Protein AF-A0AAX3HZW1-F1 (afdb_monomer_lite)

Foldseek 3Di:
DDDDDDDDDDDDPDDCPDVVVVVVVVVVVVVPDDDDDPDDPVVVVVVVLVVQLVVLVVVLVVVPQPDDPVNCVVCVVVVNQCVDPSSVSSVVSSVVVVVVVVVVVVVD

Secondary structure (DSSP, 8-state):
---------------TTSHHHHHHHHHHHHHT-----SS-HHHHHHHHHHHHHHHHHHHHHHTT----HHHHHHHHHTT-TTSSHHHHHHHHHHHHHHHHHHHHHTT-

Structure (mmCIF, N/CA/C/O backbone):
data_AF-A0AAX3HZW1-F1
#
_entry.id   AF-A0AAX3HZW1-F1
#
loop_
_atom_site.group_PDB
_atom_site.id
_atom_site.type_symbol
_atom_site.label_atom_id
_atom_site.label_alt_id
_atom_site.label_comp_id
_atom_site.label_asym_id
_atom_site.label_entity_id
_atom_site.label_seq_id
_atom_site.pdbx_PDB_ins_code
_atom_site.Cartn_x
_atom_site.Cartn_y
_atom_site.Cartn_z
_atom_site.occupancy
_atom_site.B_iso_or_equiv
_atom_site.auth_seq_id
_atom_site.auth_comp_id
_atom_site.auth_asym_id
_atom_site.auth_atom_id
_atom_site.pdbx_PDB_model_num
ATOM 1 N N . MET A 1 1 ? -5.134 34.667 -10.730 1.00 58.69 1 MET A N 1
ATOM 2 C CA . MET A 1 1 ? -5.584 34.011 -11.974 1.00 58.69 1 MET A CA 1
ATOM 3 C C . MET A 1 1 ? -4.597 32.891 -12.244 1.00 58.69 1 MET A C 1
ATOM 5 O O . MET A 1 1 ? -3.415 33.209 -12.238 1.00 58.69 1 MET A O 1
ATOM 9 N N . PRO A 1 2 ? -5.006 31.614 -12.347 1.00 70.19 2 PRO A N 1
ATOM 10 C CA . PRO A 1 2 ? -4.076 30.559 -12.736 1.00 70.19 2 PRO A CA 1
ATOM 11 C C . PRO A 1 2 ? -3.630 30.805 -14.181 1.00 70.19 2 PRO A C 1
ATOM 13 O O . PRO A 1 2 ? -4.460 31.061 -15.053 1.00 70.19 2 PRO A O 1
ATOM 16 N N . GLU A 1 3 ? -2.322 30.800 -14.404 1.00 81.06 3 GLU A N 1
ATOM 17 C CA . GLU A 1 3 ? -1.709 31.031 -15.708 1.00 81.06 3 GLU A CA 1
ATOM 18 C C . GLU A 1 3 ? -1.590 29.690 -16.438 1.00 81.06 3 GLU A C 1
ATOM 20 O O . GLU A 1 3 ? -1.176 28.689 -15.851 1.00 81.06 3 GLU A O 1
ATOM 25 N N . PHE A 1 4 ? -2.010 29.640 -17.700 1.00 84.88 4 PHE A N 1
ATOM 26 C CA . PHE A 1 4 ? -1.892 28.425 -18.499 1.00 84.88 4 PHE A CA 1
ATOM 27 C C . PHE A 1 4 ? -0.445 28.275 -18.978 1.00 84.88 4 PHE A C 1
ATOM 29 O O . PHE A 1 4 ? 0.016 29.052 -19.812 1.00 84.88 4 PHE A O 1
ATOM 36 N N . ALA A 1 5 ? 0.258 27.270 -18.455 1.00 85.00 5 ALA A N 1
ATOM 37 C CA . ALA A 1 5 ? 1.555 26.850 -18.968 1.00 85.00 5 ALA A CA 1
ATOM 38 C C . ALA A 1 5 ? 1.339 25.822 -20.085 1.00 85.00 5 ALA A C 1
ATOM 40 O O . ALA A 1 5 ? 0.893 24.700 -19.839 1.00 85.00 5 ALA A O 1
ATOM 41 N N . HIS A 1 6 ? 1.623 26.226 -21.322 1.00 83.19 6 HIS A N 1
ATOM 42 C CA . HIS A 1 6 ? 1.609 25.315 -22.462 1.00 83.19 6 HIS A CA 1
ATOM 43 C C . HIS A 1 6 ? 2.809 24.368 -22.382 1.00 83.19 6 HIS A C 1
ATOM 45 O O . HIS A 1 6 ? 3.945 24.817 -22.233 1.00 83.19 6 HIS A O 1
ATOM 51 N N . HIS A 1 7 ? 2.551 23.069 -22.504 1.00 85.50 7 HIS A N 1
ATOM 52 C CA . HIS A 1 7 ? 3.576 22.037 -22.603 1.00 85.50 7 HIS A CA 1
ATOM 53 C C . HIS A 1 7 ? 3.382 21.297 -23.921 1.00 85.50 7 HIS A C 1
ATOM 55 O O . HIS A 1 7 ? 2.350 20.656 -24.127 1.00 85.50 7 HIS A O 1
ATOM 61 N N . ASP A 1 8 ? 4.371 21.382 -24.806 1.00 84.75 8 ASP A N 1
ATOM 62 C CA . ASP A 1 8 ? 4.384 20.568 -26.014 1.00 84.75 8 ASP A CA 1
ATOM 63 C C . ASP A 1 8 ? 4.565 19.097 -25.624 1.00 84.75 8 ASP A C 1
ATOM 65 O O . ASP A 1 8 ? 5.518 18.719 -24.941 1.00 84.75 8 ASP A O 1
ATOM 69 N N . LEU A 1 9 ? 3.599 18.263 -26.013 1.00 81.06 9 LEU A N 1
ATOM 70 C CA . LEU A 1 9 ? 3.664 16.825 -25.788 1.00 81.06 9 LEU A CA 1
ATOM 71 C C . LEU A 1 9 ? 4.635 16.217 -26.800 1.00 81.06 9 LEU A C 1
ATOM 73 O O . LEU A 1 9 ? 4.326 16.123 -27.988 1.00 81.06 9 LEU A O 1
ATOM 77 N N . GLU A 1 10 ? 5.795 15.782 -26.326 1.00 81.62 10 GLU A N 1
ATOM 78 C CA . GLU A 1 10 ? 6.749 15.027 -27.133 1.00 81.62 10 GLU A CA 1
ATOM 79 C C . GLU A 1 10 ? 6.473 13.524 -27.037 1.00 81.62 10 GLU A C 1
ATOM 81 O O . GLU A 1 10 ? 6.168 12.980 -25.971 1.00 81.62 10 GLU A O 1
ATOM 86 N N . LEU A 1 11 ? 6.594 12.829 -28.169 1.00 77.50 11 LEU A N 1
ATOM 87 C CA . LEU A 1 11 ? 6.573 11.372 -28.177 1.00 77.50 11 LEU A CA 1
ATOM 88 C C . LEU A 1 11 ? 7.882 10.858 -27.580 1.00 77.50 11 LEU A C 1
ATOM 90 O O . LEU A 1 11 ? 8.958 11.063 -28.140 1.00 77.50 11 LEU A O 1
ATOM 94 N N . LEU A 1 12 ? 7.774 10.143 -26.462 1.00 70.94 12 LEU A N 1
ATOM 95 C CA . LEU A 1 12 ? 8.891 9.392 -25.906 1.00 70.94 12 LEU A CA 1
ATOM 96 C C . LEU A 1 12 ? 9.312 8.327 -26.931 1.00 70.94 12 LEU A C 1
ATOM 98 O O . LEU A 1 12 ? 8.537 7.421 -27.233 1.00 70.94 12 LEU A O 1
ATOM 102 N N . ASN A 1 13 ? 10.535 8.430 -27.457 1.00 69.50 13 ASN A N 1
ATOM 103 C CA . ASN A 1 13 ? 11.159 7.412 -28.305 1.00 69.50 13 ASN A CA 1
ATOM 104 C C . ASN A 1 13 ? 12.282 6.720 -27.514 1.00 69.50 13 ASN A C 1
ATOM 106 O O . ASN A 1 13 ? 13.459 7.022 -27.737 1.00 69.50 13 ASN A O 1
ATOM 110 N N . PRO A 1 14 ? 11.948 5.878 -26.514 1.00 71.31 14 PRO A N 1
ATOM 111 C CA . PRO A 1 14 ? 12.964 5.168 -25.758 1.00 71.31 14 PRO A CA 1
ATOM 112 C C . PRO A 1 14 ? 13.742 4.270 -26.715 1.00 71.31 14 PRO A C 1
ATOM 114 O O . PRO A 1 14 ? 13.162 3.539 -27.518 1.00 71.31 14 PRO A O 1
ATOM 117 N N . SER A 1 15 ? 15.065 4.336 -26.634 1.00 75.56 15 SER A N 1
ATOM 118 C CA . SER A 1 15 ? 15.908 3.457 -27.430 1.00 75.56 15 SER A CA 1
ATOM 119 C C . SER A 1 15 ? 15.652 1.996 -27.046 1.00 75.56 15 SER A C 1
ATOM 121 O O . SER A 1 15 ? 15.463 1.676 -25.868 1.00 75.56 15 SER A O 1
ATOM 123 N N . PHE A 1 16 ? 15.636 1.109 -28.040 1.00 72.38 16 PHE A N 1
ATOM 124 C CA . PHE A 1 16 ? 15.353 -0.320 -27.856 1.00 72.38 16 PHE A CA 1
ATOM 125 C C . PHE A 1 16 ? 16.424 -1.058 -27.039 1.00 72.38 16 PHE A C 1
ATOM 127 O O . PHE A 1 16 ? 16.171 -2.160 -26.572 1.00 72.38 16 PHE A O 1
ATOM 134 N N . ASP A 1 17 ? 17.596 -0.452 -26.853 1.00 78.62 17 ASP A N 1
ATOM 135 C CA . ASP A 1 17 ? 18.684 -0.922 -25.988 1.00 78.62 17 ASP A CA 1
ATOM 136 C C . ASP A 1 17 ? 18.637 -0.321 -24.567 1.00 78.62 17 ASP A C 1
ATOM 138 O O . ASP A 1 17 ? 19.557 -0.526 -23.774 1.00 78.62 17 ASP A O 1
ATOM 142 N N . SER A 1 18 ? 17.582 0.425 -24.215 1.00 84.75 18 SER A N 1
ATOM 143 C CA . SER A 1 18 ? 17.426 0.977 -22.867 1.00 84.75 18 SER A CA 1
ATOM 144 C C . SER A 1 18 ? 16.864 -0.059 -21.891 1.00 84.75 18 SER A C 1
ATOM 146 O O . SER A 1 18 ? 15.887 -0.742 -22.188 1.00 84.75 18 SER A O 1
ATOM 148 N N . GLY A 1 19 ? 17.393 -0.101 -20.662 1.00 86.81 19 GLY A N 1
ATOM 149 C CA . GLY A 1 19 ? 16.872 -0.990 -19.609 1.00 86.81 19 GLY A CA 1
ATOM 150 C C . GLY A 1 19 ? 15.402 -0.733 -19.231 1.00 86.81 19 GLY A C 1
ATOM 151 O O . GLY A 1 19 ? 14.766 -1.571 -18.601 1.00 86.81 19 GLY A O 1
ATOM 152 N N . LEU A 1 20 ? 14.824 0.403 -19.644 1.00 86.62 20 LEU A N 1
ATOM 153 C CA . LEU A 1 20 ? 13.390 0.668 -19.505 1.00 86.62 20 LEU A CA 1
ATOM 154 C C . LEU A 1 20 ? 12.545 -0.268 -20.384 1.00 86.62 20 LEU A C 1
ATOM 156 O O . LEU A 1 20 ? 11.468 -0.686 -19.964 1.00 86.62 20 LEU A O 1
ATOM 160 N N . VAL A 1 21 ? 13.023 -0.597 -21.589 1.00 88.38 21 VAL A N 1
ATOM 161 C CA . VAL A 1 21 ? 12.337 -1.514 -22.514 1.00 88.38 21 VAL A CA 1
ATOM 162 C C . VAL A 1 21 ? 12.311 -2.931 -21.946 1.00 88.38 21 VAL A C 1
ATOM 164 O O . VAL A 1 21 ? 11.289 -3.610 -22.074 1.00 88.38 21 VAL A O 1
ATOM 167 N N . ASP A 1 22 ? 13.370 -3.343 -21.247 1.00 89.12 22 ASP A N 1
ATOM 168 C CA . ASP A 1 22 ? 13.410 -4.628 -20.543 1.00 89.12 22 ASP A CA 1
ATOM 169 C C . ASP A 1 22 ? 12.357 -4.679 -19.429 1.00 89.12 22 ASP A C 1
ATOM 171 O O . ASP A 1 22 ? 11.500 -5.564 -19.431 1.00 89.12 22 ASP A O 1
ATOM 175 N N . VAL A 1 23 ? 12.327 -3.674 -18.544 1.00 91.06 23 VAL A N 1
ATOM 176 C CA . VAL A 1 23 ? 11.322 -3.583 -17.466 1.00 91.06 23 VAL A CA 1
ATOM 177 C C . VAL A 1 23 ? 9.900 -3.551 -18.029 1.00 91.06 23 VAL A C 1
ATOM 179 O O . VAL A 1 23 ? 9.009 -4.233 -17.521 1.00 91.06 23 VAL A O 1
ATOM 182 N N . LEU A 1 24 ? 9.663 -2.783 -19.096 1.00 89.69 24 LEU A N 1
ATOM 183 C CA . LEU A 1 24 ? 8.356 -2.727 -19.751 1.00 89.69 24 LEU A CA 1
ATOM 184 C C . LEU A 1 24 ? 7.946 -4.102 -20.294 1.00 89.69 24 LEU A C 1
ATOM 186 O O . LEU A 1 24 ? 6.804 -4.524 -20.112 1.00 89.69 24 LEU A O 1
ATOM 190 N N . SER A 1 25 ? 8.881 -4.809 -20.926 1.00 89.19 25 SER A N 1
ATOM 191 C CA . SER A 1 25 ? 8.651 -6.149 -21.468 1.00 89.19 25 SER A CA 1
ATOM 192 C C . SER A 1 25 ? 8.340 -7.163 -20.365 1.00 89.19 25 SER A C 1
ATOM 194 O O . SER A 1 25 ? 7.450 -8.001 -20.532 1.00 89.19 25 SER A O 1
ATOM 196 N N . GLU A 1 26 ? 9.008 -7.067 -19.213 1.00 91.50 26 GLU A N 1
ATOM 197 C CA . GLU A 1 26 ? 8.711 -7.882 -18.031 1.00 91.50 26 GLU A CA 1
ATOM 198 C C . GLU A 1 26 ? 7.320 -7.582 -17.454 1.00 91.50 26 GLU A C 1
ATOM 200 O O . GLU A 1 26 ? 6.552 -8.507 -17.183 1.00 91.50 26 GLU A O 1
ATOM 205 N N . LEU A 1 27 ? 6.938 -6.308 -17.323 1.00 93.56 27 LEU A N 1
ATOM 206 C CA . LEU A 1 27 ? 5.600 -5.925 -16.857 1.00 93.56 27 LEU A CA 1
ATOM 207 C C . LEU A 1 27 ? 4.498 -6.434 -17.799 1.00 93.56 27 LEU A C 1
ATOM 209 O O . LEU A 1 27 ? 3.477 -6.960 -17.346 1.00 93.56 27 LEU A O 1
ATOM 213 N N . GLU A 1 28 ? 4.713 -6.334 -19.110 1.00 90.69 28 GLU A N 1
ATOM 214 C CA 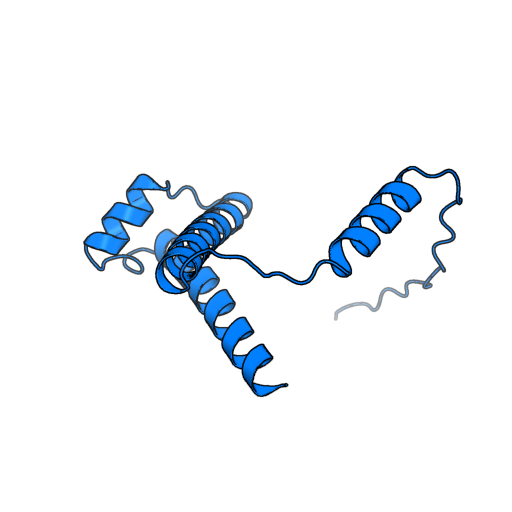. GLU A 1 28 ? 3.807 -6.881 -20.124 1.00 90.69 28 GLU A CA 1
ATOM 215 C C . GLU A 1 28 ? 3.730 -8.412 -20.066 1.00 90.69 28 GLU A C 1
ATOM 217 O O . GLU A 1 28 ? 2.646 -8.993 -20.187 1.00 90.69 28 GLU A O 1
ATOM 222 N N . HIS A 1 29 ? 4.854 -9.084 -19.801 1.00 90.81 29 HIS A N 1
ATOM 223 C CA . HIS A 1 29 ? 4.864 -10.518 -19.540 1.00 90.81 29 HIS A CA 1
ATOM 224 C C . HIS A 1 29 ? 4.008 -10.866 -18.318 1.00 90.81 29 HIS A C 1
ATOM 226 O O . HIS A 1 29 ? 3.191 -11.783 -18.391 1.00 90.81 29 HIS A O 1
ATOM 232 N N . LEU A 1 30 ? 4.152 -10.137 -17.211 1.00 89.25 30 LEU A N 1
ATOM 233 C CA . LEU A 1 30 ? 3.375 -10.373 -15.993 1.00 89.25 30 LEU A CA 1
ATOM 234 C C . LEU A 1 30 ? 1.877 -10.133 -16.210 1.00 89.25 30 LEU A C 1
ATOM 236 O O . LEU A 1 30 ? 1.056 -10.867 -15.661 1.00 89.25 30 LEU A O 1
ATOM 240 N N . ARG A 1 31 ? 1.499 -9.170 -17.062 1.00 88.62 31 ARG A N 1
ATOM 241 C CA . ARG A 1 31 ? 0.090 -8.844 -17.345 1.00 88.62 31 ARG A CA 1
ATOM 242 C C . ARG A 1 31 ? -0.711 -10.019 -17.912 1.00 88.62 31 ARG A C 1
ATOM 244 O O . ARG A 1 31 ? -1.925 -10.072 -17.720 1.00 88.62 31 ARG A O 1
ATOM 251 N N . ARG A 1 32 ? -0.066 -10.960 -18.609 1.00 85.94 32 ARG A N 1
ATOM 252 C CA . ARG A 1 32 ? -0.749 -12.130 -19.194 1.00 85.94 32 ARG A CA 1
ATOM 253 C C . ARG A 1 32 ? -1.024 -13.248 -18.191 1.00 85.94 32 ARG A C 1
ATOM 255 O O . ARG A 1 32 ? -1.754 -14.182 -18.516 1.00 85.94 32 ARG A O 1
ATOM 262 N N . LEU A 1 33 ? -0.421 -13.187 -17.003 1.00 82.56 33 LEU A N 1
ATOM 263 C CA . LEU A 1 33 ? -0.617 -14.196 -15.973 1.00 82.56 33 LEU A CA 1
ATOM 264 C C . LEU A 1 33 ? -2.036 -14.068 -15.418 1.00 82.56 33 LEU A C 1
ATOM 266 O O . LEU A 1 33 ? -2.401 -13.068 -14.799 1.00 82.56 33 LEU A O 1
ATOM 270 N N . GLN A 1 34 ? -2.850 -15.096 -15.644 1.00 77.88 34 GLN A N 1
ATOM 271 C CA . GLN A 1 34 ? -4.138 -15.206 -14.979 1.00 77.88 34 GLN A CA 1
ATOM 272 C C . GLN A 1 34 ? -3.907 -15.665 -13.543 1.00 77.88 34 GLN A C 1
ATOM 274 O O . GLN A 1 34 ? -3.313 -16.713 -13.299 1.00 77.88 34 GLN A O 1
ATOM 279 N N . LEU A 1 35 ? -4.374 -14.861 -12.592 1.00 69.94 35 LEU A N 1
ATOM 280 C CA . LEU A 1 35 ? -4.324 -15.202 -11.177 1.00 69.94 35 LEU A CA 1
ATOM 281 C C . LEU A 1 35 ? -5.311 -16.347 -10.916 1.00 69.94 35 LEU A C 1
ATOM 283 O O . LEU A 1 35 ? -6.524 -16.144 -10.896 1.00 69.94 35 LEU A O 1
ATOM 287 N N . GLY A 1 36 ? -4.769 -17.546 -10.735 1.00 74.00 36 GLY A N 1
ATOM 288 C CA . GLY A 1 36 ? -5.480 -18.755 -10.339 1.00 74.00 36 GLY A CA 1
ATOM 289 C C . GLY A 1 36 ? -4.604 -19.575 -9.397 1.00 74.00 36 GLY A C 1
ATOM 290 O O . GLY A 1 36 ? -3.385 -19.408 -9.373 1.00 74.00 36 GLY A O 1
ATOM 291 N N . GLY A 1 37 ? -5.218 -20.433 -8.592 1.00 81.81 37 GLY A N 1
ATOM 292 C CA . GLY A 1 37 ? -4.495 -21.254 -7.630 1.00 81.81 37 GLY A CA 1
ATOM 293 C C . GLY A 1 37 ? -5.404 -22.260 -6.943 1.00 81.81 37 GLY A C 1
ATOM 294 O O . GLY A 1 37 ? -6.627 -22.196 -7.051 1.00 81.81 37 GLY A O 1
ATOM 295 N N . ASP A 1 38 ? -4.782 -23.182 -6.225 1.00 87.81 38 ASP A N 1
ATOM 296 C CA . ASP A 1 38 ? -5.412 -24.189 -5.368 1.00 87.81 38 ASP A CA 1
ATOM 297 C C . ASP A 1 38 ? -5.725 -23.660 -3.957 1.00 87.81 38 ASP A C 1
ATOM 299 O O . ASP A 1 38 ? -6.336 -24.351 -3.140 1.00 87.81 38 ASP A O 1
ATOM 303 N N . THR A 1 39 ? -5.324 -22.420 -3.664 1.00 90.88 39 THR A N 1
ATOM 304 C CA . THR A 1 39 ? -5.531 -21.794 -2.360 1.00 90.88 39 THR A CA 1
ATOM 305 C C . THR A 1 39 ? -7.027 -21.641 -2.068 1.00 90.88 39 THR A C 1
ATOM 307 O O . THR A 1 39 ? -7.744 -21.010 -2.853 1.00 90.88 39 THR A O 1
ATOM 310 N N . PRO A 1 40 ? -7.517 -22.138 -0.916 1.00 93.38 40 PRO A N 1
ATOM 311 C CA . PRO A 1 40 ? -8.908 -21.966 -0.524 1.00 93.38 40 PRO A CA 1
ATOM 312 C C . PRO A 1 40 ? -9.322 -20.483 -0.519 1.00 93.38 40 PRO A C 1
ATOM 314 O O . PRO A 1 40 ? -8.601 -19.657 0.053 1.00 93.38 40 PRO A O 1
ATOM 317 N N . PRO A 1 41 ? -10.499 -20.122 -1.072 1.00 89.75 41 PRO A N 1
ATOM 318 C CA . PRO A 1 41 ? -10.910 -18.723 -1.208 1.00 89.75 41 PRO A CA 1
ATOM 319 C C . PRO A 1 41 ? -10.867 -17.926 0.101 1.00 89.75 41 PRO A C 1
ATOM 321 O O . PRO A 1 41 ? -10.447 -16.772 0.106 1.00 89.75 41 PRO A O 1
ATOM 324 N N . ALA A 1 42 ? -11.253 -18.542 1.223 1.00 91.69 42 ALA A N 1
ATOM 325 C CA . ALA A 1 42 ? -11.227 -17.893 2.533 1.00 91.69 42 ALA A CA 1
ATOM 326 C C . ALA A 1 42 ? -9.812 -17.444 2.935 1.00 91.69 42 ALA A C 1
ATOM 328 O O . ALA A 1 42 ? -9.623 -16.299 3.339 1.00 91.69 42 ALA A O 1
ATOM 329 N N . VAL A 1 43 ? -8.816 -18.317 2.759 1.00 93.38 43 VAL A N 1
ATOM 330 C CA . VAL A 1 43 ? -7.408 -18.026 3.070 1.00 93.38 43 VAL A CA 1
ATOM 331 C C . VAL A 1 43 ? -6.877 -16.939 2.141 1.00 93.38 43 VAL A C 1
ATOM 333 O O . VAL A 1 43 ? -6.258 -15.978 2.594 1.00 93.38 43 VAL A O 1
ATOM 336 N N . PHE A 1 44 ? -7.183 -17.041 0.846 1.00 91.12 44 PHE A N 1
ATOM 337 C CA . PHE A 1 44 ? -6.789 -16.028 -0.128 1.00 91.12 44 PHE A CA 1
ATOM 338 C C . PHE A 1 44 ? -7.328 -14.640 0.242 1.00 91.12 44 PHE A C 1
ATOM 340 O O . PHE A 1 44 ? -6.577 -13.665 0.254 1.00 91.12 44 PHE A O 1
ATOM 347 N N . PHE A 1 45 ? -8.617 -14.525 0.579 1.00 89.69 45 PHE A N 1
ATOM 348 C CA . PHE A 1 45 ? -9.207 -13.234 0.934 1.00 89.69 45 PHE A CA 1
ATOM 349 C C . PHE A 1 45 ? -8.703 -12.683 2.271 1.00 89.69 45 PHE A C 1
ATOM 351 O O . PHE A 1 45 ? -8.589 -11.463 2.396 1.00 89.69 45 PHE A O 1
ATOM 358 N N . GLN A 1 46 ? -8.349 -13.541 3.230 1.00 91.25 46 GLN A N 1
ATOM 359 C CA . GLN A 1 46 ? -7.690 -13.121 4.471 1.00 91.25 46 GLN A CA 1
ATOM 360 C C . GLN A 1 46 ? -6.301 -12.534 4.196 1.00 91.25 46 GLN A C 1
ATOM 362 O O . GLN A 1 46 ? -6.017 -11.414 4.616 1.00 91.25 46 GLN A O 1
ATOM 367 N N . LEU A 1 47 ? -5.466 -13.234 3.420 1.00 93.19 47 LEU A N 1
ATOM 368 C CA . LEU A 1 47 ? -4.150 -12.731 3.012 1.00 93.19 47 LEU A CA 1
ATOM 369 C C . LEU A 1 47 ? -4.272 -11.425 2.224 1.00 93.19 47 LEU A C 1
ATOM 371 O O . LEU A 1 47 ? -3.549 -10.465 2.473 1.00 93.19 47 LEU A O 1
ATOM 375 N N . LYS A 1 48 ? -5.241 -11.351 1.309 1.00 89.75 48 LYS A N 1
ATOM 376 C CA . LYS A 1 48 ? -5.526 -10.138 0.541 1.00 89.75 48 LYS A CA 1
ATOM 377 C C . LYS A 1 48 ? -5.876 -8.951 1.438 1.00 89.75 48 LYS A C 1
ATOM 379 O O . LYS A 1 48 ? -5.448 -7.837 1.152 1.00 89.75 48 LYS A O 1
ATOM 384 N N . ALA A 1 49 ? -6.671 -9.173 2.485 1.00 88.75 49 ALA A N 1
ATOM 385 C CA . ALA A 1 49 ? -7.015 -8.127 3.442 1.00 88.75 49 ALA A CA 1
ATOM 386 C C . ALA A 1 49 ? -5.773 -7.645 4.204 1.00 88.75 49 ALA A C 1
ATOM 388 O O . ALA A 1 49 ? -5.555 -6.441 4.287 1.00 88.75 49 ALA A O 1
ATOM 389 N N . LEU A 1 50 ? -4.918 -8.570 4.654 1.00 90.88 50 LEU A N 1
ATOM 390 C CA . LEU A 1 50 ? -3.655 -8.237 5.315 1.00 90.88 50 LEU A CA 1
ATOM 391 C C . LEU A 1 50 ? -2.763 -7.352 4.430 1.00 90.88 50 LEU A C 1
ATOM 393 O O . LEU A 1 50 ? -2.290 -6.312 4.880 1.00 90.88 50 LEU A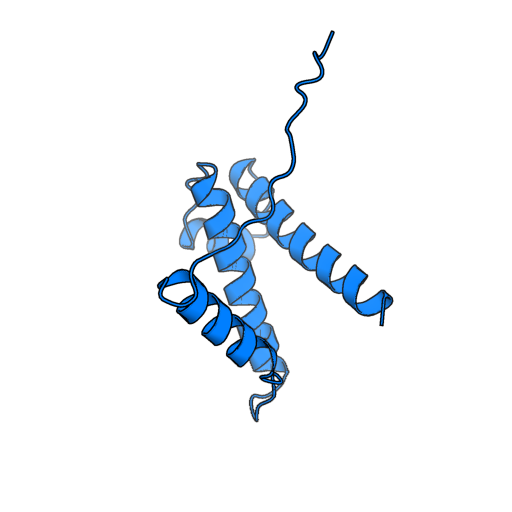 O 1
ATOM 397 N N . PHE A 1 51 ? -2.571 -7.728 3.162 1.00 92.75 51 PHE A N 1
ATOM 398 C CA . PHE A 1 51 ? -1.759 -6.937 2.232 1.00 92.75 51 PHE A CA 1
ATOM 399 C C . PHE A 1 51 ? -2.332 -5.542 1.982 1.00 92.75 51 PHE A C 1
ATOM 401 O O . PHE A 1 51 ? -1.568 -4.587 1.913 1.00 92.75 51 PHE A O 1
ATOM 408 N N . HIS A 1 52 ? -3.655 -5.399 1.897 1.00 90.75 52 HIS A N 1
ATOM 409 C CA . HIS A 1 52 ? -4.273 -4.080 1.764 1.00 90.75 52 HIS A CA 1
ATOM 410 C C . HIS A 1 52 ? -4.066 -3.205 3.003 1.00 90.75 52 HIS A C 1
ATOM 412 O O . HIS A 1 52 ? -3.826 -2.013 2.857 1.00 90.75 52 HIS A O 1
ATOM 418 N N . THR A 1 53 ? -4.144 -3.775 4.208 1.00 90.38 53 THR A N 1
ATOM 419 C CA . THR A 1 53 ? -3.860 -3.029 5.441 1.00 90.38 53 THR A CA 1
ATOM 420 C C . THR A 1 53 ? -2.409 -2.554 5.472 1.00 90.38 53 THR A C 1
ATOM 422 O O . THR A 1 53 ? -2.143 -1.394 5.783 1.00 90.38 53 THR A O 1
ATOM 425 N N . LEU A 1 54 ? -1.464 -3.416 5.084 1.00 93.38 54 LEU A N 1
ATOM 426 C CA . LEU A 1 54 ? -0.053 -3.038 4.971 1.00 93.38 54 LEU A CA 1
ATOM 427 C C . LEU A 1 54 ? 0.173 -1.959 3.906 1.00 93.38 54 LEU A C 1
ATOM 429 O O . LEU A 1 54 ? 0.945 -1.034 4.137 1.00 93.38 54 LEU A O 1
ATOM 433 N N . GLU A 1 55 ? -0.515 -2.048 2.769 1.00 92.94 55 GLU A N 1
ATOM 434 C CA . GLU A 1 55 ? -0.475 -1.035 1.712 1.00 92.94 55 GLU A CA 1
ATOM 435 C C . GLU A 1 55 ? -1.000 0.313 2.219 1.00 92.94 55 GLU A C 1
ATOM 437 O O . GLU A 1 55 ? -0.329 1.324 2.044 1.00 92.94 55 GLU A O 1
ATOM 442 N N . SER A 1 56 ? -2.140 0.338 2.919 1.00 93.19 56 SER A N 1
ATOM 443 C CA . SER A 1 56 ? -2.695 1.569 3.493 1.00 93.19 56 SER A CA 1
ATOM 444 C C . SER A 1 56 ? -1.769 2.201 4.533 1.00 93.19 56 SER A C 1
ATOM 446 O O . SER A 1 56 ? -1.575 3.416 4.517 1.00 93.19 56 SER A O 1
ATOM 448 N N . LEU A 1 57 ? -1.146 1.388 5.391 1.00 93.81 57 LEU A N 1
ATOM 449 C CA . LEU A 1 57 ? -0.148 1.859 6.351 1.00 93.81 57 LEU A CA 1
ATOM 450 C C . LEU A 1 57 ? 1.105 2.405 5.644 1.00 93.81 57 LEU A C 1
ATOM 452 O O . LEU A 1 57 ? 1.629 3.448 6.030 1.00 93.81 57 LEU A O 1
ATOM 456 N N . GLY A 1 58 ? 1.570 1.721 4.595 1.00 93.38 58 GLY A N 1
ATOM 457 C CA . GLY A 1 58 ? 2.712 2.135 3.780 1.00 93.38 58 GLY A CA 1
ATOM 458 C C . GLY A 1 58 ? 2.461 3.443 3.030 1.00 93.38 58 GLY A C 1
ATOM 459 O O . GLY A 1 58 ? 3.324 4.316 3.026 1.00 93.38 58 GLY A O 1
ATOM 460 N N . SER A 1 59 ? 1.269 3.616 2.454 1.00 93.94 59 SER A N 1
ATOM 461 C CA . SER A 1 59 ? 0.865 4.867 1.806 1.00 93.94 59 SER A CA 1
ATOM 462 C C . SER A 1 59 ? 0.824 6.025 2.799 1.00 93.94 59 SER A C 1
ATOM 464 O O . SER A 1 59 ? 1.455 7.047 2.551 1.00 93.94 59 SER A O 1
ATOM 466 N N . ALA A 1 60 ? 0.159 5.847 3.946 1.00 94.62 60 ALA A N 1
ATOM 467 C CA . ALA A 1 60 ? 0.097 6.882 4.976 1.00 94.62 60 ALA A CA 1
ATOM 468 C C . ALA A 1 60 ? 1.500 7.243 5.499 1.00 94.62 60 ALA A C 1
ATOM 470 O O . ALA A 1 60 ? 1.807 8.409 5.730 1.00 94.62 60 ALA A O 1
ATOM 471 N N . ARG A 1 61 ? 2.396 6.254 5.637 1.00 95.00 61 ARG A N 1
ATOM 472 C CA . ARG A 1 61 ? 3.786 6.473 6.068 1.00 95.00 61 ARG A CA 1
ATOM 473 C C . ARG A 1 61 ? 4.560 7.401 5.135 1.00 95.00 61 ARG A C 1
ATOM 475 O O . ARG A 1 61 ? 5.341 8.212 5.628 1.00 95.00 61 ARG A O 1
ATOM 482 N N . ILE A 1 62 ? 4.373 7.275 3.820 1.00 94.75 62 ILE A N 1
ATOM 483 C CA . ILE A 1 62 ? 5.034 8.142 2.830 1.00 94.75 62 ILE A CA 1
ATOM 484 C C . ILE A 1 62 ? 4.557 9.595 2.983 1.00 94.75 62 ILE A C 1
ATOM 486 O O . ILE A 1 62 ? 5.362 10.509 2.836 1.00 94.75 62 ILE A O 1
ATOM 490 N N . GLU A 1 63 ? 3.295 9.797 3.369 1.00 93.50 63 GLU A N 1
ATOM 491 C CA . GLU A 1 63 ? 2.692 11.115 3.627 1.00 93.50 63 GLU A CA 1
ATOM 492 C C . GLU A 1 63 ? 3.012 11.668 5.038 1.00 93.50 63 GLU A C 1
ATOM 494 O O . GLU A 1 63 ? 2.543 12.733 5.428 1.00 93.50 63 GLU A O 1
ATOM 499 N N . GLY A 1 64 ? 3.849 10.972 5.821 1.00 93.81 64 GLY A N 1
ATOM 500 C CA . GLY A 1 64 ? 4.308 11.424 7.142 1.00 93.81 64 GLY A CA 1
ATOM 501 C C . GLY A 1 64 ? 3.533 10.853 8.333 1.00 93.81 64 GLY A C 1
ATOM 502 O O . GLY A 1 64 ? 3.782 11.242 9.475 1.00 93.81 64 GLY A O 1
ATOM 503 N N . ASN A 1 65 ? 2.629 9.898 8.112 1.00 95.88 65 ASN A N 1
ATOM 504 C CA . ASN A 1 65 ? 1.941 9.207 9.197 1.00 95.88 65 ASN A CA 1
ATOM 505 C C . ASN A 1 65 ? 2.888 8.237 9.934 1.00 95.88 65 ASN A C 1
ATOM 507 O O . ASN A 1 65 ? 3.515 7.356 9.337 1.00 95.88 65 ASN A O 1
ATOM 511 N N . HIS A 1 66 ? 2.988 8.371 11.258 1.00 94.75 66 HIS A N 1
ATOM 512 C CA . HIS A 1 66 ? 3.916 7.587 12.080 1.00 94.75 66 HIS A CA 1
ATOM 513 C C . HIS A 1 66 ? 3.286 6.398 12.815 1.00 94.75 66 HIS A C 1
ATOM 515 O O . HIS A 1 66 ? 4.024 5.676 13.491 1.00 94.75 66 HIS A O 1
ATOM 521 N N . THR A 1 67 ? 1.984 6.140 12.649 1.00 94.00 67 THR A N 1
ATOM 522 C CA . THR A 1 67 ? 1.308 4.968 13.227 1.00 94.00 67 THR A CA 1
ATOM 523 C C . THR A 1 67 ? 2.062 3.688 12.861 1.00 94.00 67 THR A C 1
ATOM 525 O O . THR A 1 67 ? 2.438 3.470 11.701 1.00 94.00 67 THR A O 1
ATOM 528 N N . THR A 1 68 ? 2.352 2.849 13.854 1.00 92.12 68 THR A N 1
ATOM 529 C CA . THR A 1 68 ? 3.001 1.555 13.632 1.00 92.12 68 THR A CA 1
ATOM 530 C C . THR A 1 68 ? 1.967 0.472 13.335 1.00 92.12 68 THR A C 1
ATOM 532 O O . THR A 1 68 ? 0.772 0.631 13.581 1.00 92.12 68 THR A O 1
ATOM 535 N N . LEU A 1 69 ? 2.426 -0.666 12.808 1.00 89.31 69 LEU A N 1
ATOM 536 C CA . LEU A 1 69 ? 1.547 -1.814 12.587 1.00 89.31 69 LEU A CA 1
ATOM 537 C C . LEU A 1 69 ? 0.916 -2.303 13.901 1.00 89.31 69 LEU A C 1
ATOM 539 O O . LEU A 1 69 ? -0.251 -2.682 13.903 1.00 89.31 69 LEU A O 1
ATOM 543 N N . ALA A 1 70 ? 1.676 -2.273 15.001 1.00 90.94 70 ALA A N 1
ATOM 544 C CA . ALA A 1 70 ? 1.186 -2.674 16.315 1.00 90.94 70 ALA A CA 1
ATOM 545 C C . ALA A 1 70 ? 0.050 -1.752 16.783 1.00 90.94 70 ALA A C 1
ATOM 547 O O . ALA A 1 70 ? -1.038 -2.251 17.059 1.00 90.94 70 ALA A O 1
ATOM 548 N N . ASP A 1 71 ? 0.264 -0.430 16.744 1.00 90.94 71 ASP A N 1
ATOM 549 C CA . ASP A 1 71 ? -0.748 0.567 17.136 1.00 90.94 71 ASP A CA 1
ATOM 550 C C . ASP A 1 71 ? -2.033 0.417 16.306 1.00 90.94 71 ASP A C 1
ATOM 552 O O . ASP A 1 71 ? -3.158 0.520 16.803 1.00 90.94 71 ASP A O 1
ATOM 556 N N . TYR A 1 72 ? -1.878 0.158 15.004 1.00 91.12 72 TYR A N 1
ATOM 557 C CA . TYR A 1 72 ? -3.016 -0.003 14.110 1.00 91.12 72 TYR A CA 1
ATOM 558 C C . TYR A 1 72 ? -3.816 -1.276 14.409 1.00 91.12 72 TYR A C 1
ATOM 560 O O . TYR A 1 72 ? -5.044 -1.240 14.443 1.00 91.12 72 TYR A O 1
ATOM 568 N N . ILE A 1 73 ? -3.139 -2.402 14.646 1.00 89.88 73 ILE A N 1
ATOM 569 C CA . ILE A 1 73 ? -3.801 -3.663 15.001 1.00 89.88 73 ILE A CA 1
ATOM 570 C C . ILE A 1 73 ? -4.511 -3.533 16.349 1.00 89.88 73 ILE A C 1
ATOM 572 O O . ILE A 1 73 ? -5.667 -3.936 16.453 1.00 89.88 73 ILE A O 1
ATOM 576 N N . GLU A 1 74 ? -3.856 -2.947 17.351 1.00 90.81 74 GLU A N 1
ATOM 577 C CA . GLU A 1 74 ? -4.442 -2.717 18.674 1.00 90.81 74 GLU A CA 1
ATOM 578 C C . GLU A 1 74 ? -5.713 -1.866 18.561 1.00 90.81 74 GLU A C 1
ATOM 580 O O . GLU A 1 74 ? -6.796 -2.314 18.940 1.00 90.81 74 GLU A O 1
ATOM 585 N N . SER A 1 75 ? -5.632 -0.721 17.877 1.00 90.12 75 SER A N 1
ATOM 586 C CA . SER A 1 75 ? -6.802 0.137 17.655 1.00 90.12 75 SER A CA 1
ATOM 587 C C . SER A 1 75 ? -7.919 -0.545 16.850 1.00 90.12 75 SER A C 1
ATOM 589 O O . SER A 1 75 ? -9.099 -0.299 17.101 1.00 90.12 75 SER A O 1
ATOM 591 N N . LYS A 1 76 ? -7.601 -1.436 15.900 1.00 87.06 76 LYS A N 1
ATOM 592 C CA . LYS A 1 76 ? -8.602 -2.240 15.174 1.00 87.06 76 LYS A CA 1
ATOM 593 C C . LYS A 1 76 ? -9.296 -3.257 16.074 1.00 87.06 76 LYS A C 1
ATOM 595 O O . LYS A 1 76 ? -10.512 -3.404 15.960 1.00 87.06 76 LYS A O 1
ATOM 600 N N . VAL A 1 77 ? -8.554 -3.944 16.941 1.00 89.00 77 VAL A N 1
ATOM 601 C CA . VAL A 1 77 ? -9.102 -4.923 17.896 1.00 89.00 77 VAL A CA 1
ATOM 602 C C . VAL A 1 77 ? -10.004 -4.234 18.923 1.00 89.00 77 VAL A C 1
ATOM 604 O O . VAL A 1 77 ? -11.061 -4.762 19.259 1.00 89.00 77 VAL A O 1
ATOM 607 N N . GLU A 1 78 ? -9.638 -3.028 19.351 1.00 90.44 78 GLU A N 1
ATOM 608 C CA . GLU A 1 78 ? -10.423 -2.202 20.275 1.00 90.44 78 GLU A CA 1
ATOM 609 C C . GLU A 1 78 ? -11.616 -1.485 19.616 1.00 90.44 78 GLU A C 1
ATOM 611 O O . GLU A 1 78 ? -12.422 -0.857 20.301 1.00 90.44 78 GLU A O 1
ATOM 616 N N . GLY A 1 79 ? -11.757 -1.551 18.286 1.00 86.25 79 GLY A N 1
ATOM 617 C CA . GLY A 1 79 ? -12.797 -0.819 17.553 1.00 86.25 79 GLY A CA 1
ATOM 618 C C . GLY A 1 79 ? -12.560 0.697 17.474 1.00 86.25 79 GLY A C 1
ATOM 619 O O . GLY A 1 79 ? -13.458 1.445 17.091 1.00 86.25 79 GLY A O 1
ATOM 620 N N . ALA A 1 80 ? -11.349 1.150 17.794 1.00 87.31 80 ALA A N 1
ATOM 621 C CA . ALA A 1 80 ? -10.904 2.541 17.835 1.00 87.31 80 ALA A CA 1
ATOM 622 C C . ALA A 1 80 ? -10.108 2.969 16.583 1.00 87.31 80 ALA A C 1
ATOM 624 O O . ALA A 1 80 ? -9.425 3.991 16.593 1.00 87.31 80 ALA A O 1
ATOM 625 N N . ALA A 1 81 ? -10.212 2.234 15.472 1.00 77.62 81 ALA A N 1
ATOM 626 C CA . ALA A 1 81 ? -9.457 2.487 14.236 1.00 77.62 81 ALA A CA 1
ATOM 627 C C . ALA A 1 81 ? -9.760 3.830 13.525 1.00 77.62 81 ALA A C 1
ATOM 629 O O . ALA A 1 81 ? -9.172 4.120 12.488 1.00 77.62 81 ALA A O 1
ATOM 630 N N . GLU A 1 82 ? -10.675 4.646 14.053 1.00 85.50 82 GLU A N 1
ATOM 631 C CA . GLU A 1 82 ? -10.964 6.016 13.593 1.00 85.50 82 GLU A CA 1
ATOM 632 C C . GLU A 1 82 ? -10.905 7.042 14.739 1.00 85.50 82 GLU A C 1
ATOM 634 O O . GLU A 1 82 ? -11.393 8.161 14.597 1.00 85.50 82 GLU A O 1
ATOM 639 N N . ALA A 1 83 ? -10.341 6.663 15.890 1.00 84.56 83 ALA A N 1
ATOM 640 C CA . ALA A 1 83 ? -10.358 7.478 17.104 1.00 84.56 83 ALA A CA 1
ATOM 641 C C . ALA A 1 83 ? -9.430 8.701 17.042 1.00 84.56 83 ALA A C 1
ATOM 643 O O . ALA A 1 83 ? -9.632 9.657 17.788 1.00 84.56 83 ALA A O 1
ATOM 644 N N . SER A 1 84 ? -8.425 8.683 16.167 1.00 90.88 84 SER A N 1
ATOM 645 C CA . SER A 1 84 ? -7.482 9.785 15.972 1.00 90.88 84 SER A CA 1
ATOM 646 C C . SER A 1 84 ? -7.327 10.122 14.493 1.00 90.88 84 SER A C 1
ATOM 648 O O . SER A 1 84 ? -7.570 9.275 13.633 1.00 90.88 84 SER A O 1
ATOM 650 N N . ASP A 1 85 ? -6.894 11.347 14.190 1.00 91.75 85 ASP A N 1
ATOM 651 C CA . ASP A 1 85 ? -6.672 11.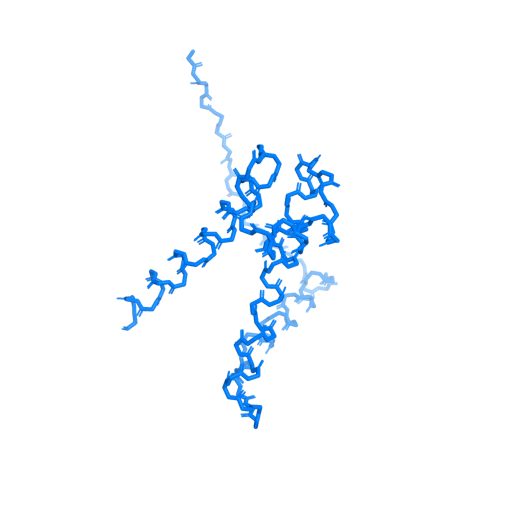788 12.808 1.00 91.75 85 ASP A CA 1
ATOM 652 C C . ASP A 1 85 ? -5.690 10.878 12.036 1.00 91.75 85 ASP A C 1
ATOM 654 O O . ASP A 1 85 ? -6.049 10.459 10.932 1.00 91.75 85 ASP A O 1
ATOM 658 N N . PRO A 1 86 ? -4.533 10.455 12.602 1.00 91.81 86 PRO A N 1
ATOM 659 C CA . PRO A 1 86 ? -3.635 9.512 11.928 1.00 91.81 86 PRO A CA 1
ATOM 660 C C . PRO A 1 86 ? -4.278 8.149 11.634 1.00 91.81 86 PRO A C 1
ATOM 662 O O . PRO A 1 86 ? -4.059 7.571 10.572 1.00 91.81 86 PRO A O 1
ATOM 665 N N . LEU A 1 87 ? -5.102 7.624 12.547 1.00 92.88 87 LEU A N 1
ATOM 666 C CA . LEU A 1 87 ? -5.809 6.357 12.324 1.00 92.88 87 LEU A CA 1
ATOM 667 C C . LEU A 1 87 ? -6.914 6.511 11.274 1.00 92.88 87 LEU A C 1
ATOM 669 O O . LEU A 1 87 ? -7.106 5.640 10.422 1.00 92.88 87 LEU A O 1
ATOM 673 N N . ARG A 1 88 ? -7.607 7.652 11.295 1.00 93.56 88 ARG A N 1
ATOM 674 C CA . ARG A 1 88 ? -8.675 7.982 10.354 1.00 93.56 88 ARG A CA 1
ATOM 675 C C . ARG A 1 88 ? -8.158 8.132 8.930 1.00 93.56 88 ARG A C 1
ATOM 677 O O . ARG A 1 88 ? -8.838 7.712 7.998 1.00 93.56 88 ARG A O 1
ATOM 684 N N . GLU A 1 89 ? -6.964 8.685 8.756 1.00 92.62 89 GLU A N 1
ATOM 685 C CA . GLU A 1 89 ? -6.278 8.741 7.466 1.00 92.62 89 GLU A CA 1
ATOM 686 C C . GLU A 1 89 ? -6.081 7.335 6.878 1.00 92.62 89 GLU A C 1
ATOM 688 O O . GLU A 1 89 ? -6.543 7.056 5.769 1.00 92.62 89 GLU A O 1
ATOM 693 N N . ILE A 1 90 ? -5.506 6.415 7.659 1.00 93.19 90 ILE A N 1
ATOM 694 C CA . ILE A 1 90 ? -5.299 5.020 7.241 1.00 93.19 90 ILE A CA 1
ATOM 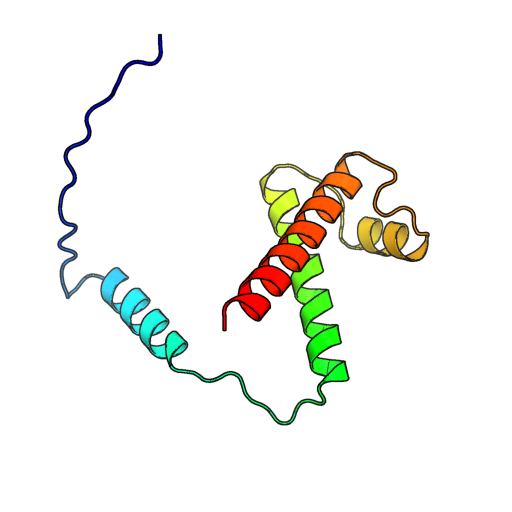695 C C . ILE A 1 90 ? -6.644 4.348 6.925 1.00 93.19 90 ILE A C 1
ATOM 697 O O . ILE A 1 90 ? -6.793 3.698 5.887 1.00 93.19 90 ILE A O 1
ATOM 701 N N . ALA A 1 91 ? -7.658 4.542 7.774 1.00 91.69 91 ALA A N 1
ATOM 702 C CA . ALA A 1 91 ? -8.999 3.998 7.557 1.00 91.69 91 ALA A CA 1
ATOM 703 C C . ALA A 1 91 ? -9.660 4.538 6.275 1.00 91.69 91 ALA A C 1
ATOM 705 O O . ALA A 1 91 ? -10.368 3.804 5.581 1.00 91.69 91 ALA A O 1
ATOM 706 N N . ASN A 1 92 ? -9.428 5.805 5.927 1.00 92.50 92 ASN A N 1
ATOM 707 C CA . ASN A 1 92 ? -9.942 6.400 4.697 1.00 92.50 92 ASN A CA 1
ATOM 708 C C . ASN A 1 92 ? -9.295 5.778 3.450 1.00 92.50 92 ASN A C 1
ATOM 710 O O . ASN A 1 92 ? -10.010 5.482 2.488 1.00 92.50 92 ASN A O 1
ATOM 714 N N . ILE A 1 93 ? -7.984 5.511 3.480 1.00 92.06 93 ILE A N 1
ATOM 715 C CA . ILE A 1 93 ? -7.275 4.820 2.389 1.00 92.06 93 ILE A CA 1
ATOM 716 C C . ILE A 1 93 ? -7.831 3.397 2.211 1.00 92.06 93 ILE A C 1
ATOM 718 O O . ILE A 1 93 ? -8.198 3.008 1.097 1.00 92.06 93 ILE A O 1
ATOM 722 N N . GLU A 1 94 ? -8.003 2.642 3.302 1.00 89.81 94 GLU A N 1
ATOM 723 C CA . GLU A 1 94 ? -8.599 1.297 3.250 1.00 89.81 94 GLU A CA 1
ATOM 724 C C . GLU A 1 94 ? -10.019 1.317 2.649 1.00 89.81 94 GLU A C 1
ATOM 726 O O . GLU A 1 94 ? -10.360 0.500 1.781 1.00 89.81 94 GLU A O 1
ATOM 731 N N . LYS A 1 95 ? -10.861 2.273 3.070 1.00 90.56 95 LYS A N 1
ATOM 732 C CA . LYS A 1 95 ? -12.218 2.452 2.523 1.00 90.56 95 LYS A CA 1
ATOM 733 C C . LYS A 1 95 ? -12.185 2.761 1.027 1.00 90.56 95 LYS A C 1
ATOM 735 O O . LYS A 1 95 ? -12.989 2.200 0.276 1.00 90.56 95 LYS A O 1
ATOM 740 N N . ALA A 1 96 ? -11.254 3.602 0.575 1.00 90.75 96 ALA A N 1
ATOM 741 C CA . ALA A 1 96 ? -11.091 3.934 -0.837 1.00 90.75 96 ALA A CA 1
ATOM 742 C C . ALA A 1 96 ? -10.716 2.700 -1.677 1.00 90.75 96 ALA A C 1
ATOM 744 O O . ALA A 1 96 ? -11.304 2.475 -2.742 1.00 90.75 96 ALA A O 1
ATOM 745 N N . HIS A 1 97 ? -9.822 1.839 -1.177 1.00 85.38 97 HIS A N 1
ATOM 746 C CA . HIS A 1 97 ? -9.510 0.551 -1.812 1.00 85.38 97 HIS A CA 1
ATOM 747 C C . HIS A 1 97 ? -10.757 -0.335 -1.943 1.00 85.38 97 HIS A C 1
ATOM 749 O O . HIS A 1 97 ? -10.998 -0.934 -2.998 1.00 85.38 97 HIS A O 1
ATOM 755 N N . GLY A 1 98 ? -11.586 -0.395 -0.897 1.00 82.56 98 GLY A N 1
ATOM 756 C CA . GLY A 1 98 ? -12.870 -1.098 -0.923 1.00 82.56 98 GLY A CA 1
ATOM 757 C C . GLY A 1 98 ? -13.838 -0.545 -1.976 1.00 82.56 98 GLY A C 1
ATOM 758 O O . GLY A 1 98 ? -14.432 -1.318 -2.735 1.00 82.56 98 GLY A O 1
ATOM 759 N N . LEU A 1 99 ? -13.964 0.782 -2.066 1.00 80.94 99 LEU A N 1
ATOM 760 C CA . LEU A 1 99 ? -14.843 1.460 -3.023 1.00 80.94 99 LEU A CA 1
ATOM 761 C C . LEU A 1 99 ? -14.425 1.197 -4.478 1.00 80.94 99 LEU A C 1
ATOM 763 O O . LEU A 1 99 ? -15.266 0.812 -5.293 1.00 80.94 99 LEU A O 1
ATOM 767 N N . ARG A 1 100 ? -13.127 1.326 -4.799 1.00 74.31 100 ARG A N 1
ATOM 768 C CA . ARG A 1 100 ? -12.592 1.041 -6.146 1.00 74.31 100 ARG A CA 1
ATOM 769 C C . ARG A 1 100 ? -12.937 -0.372 -6.603 1.00 74.31 100 ARG A C 1
ATOM 771 O O . ARG A 1 100 ? -13.289 -0.580 -7.762 1.00 74.31 100 ARG A O 1
ATOM 778 N N . ARG A 1 101 ? -12.865 -1.348 -5.694 1.00 69.88 101 ARG A N 1
ATOM 779 C CA . ARG A 1 101 ? -13.176 -2.751 -6.007 1.00 69.88 101 ARG A CA 1
ATOM 780 C C . ARG A 1 101 ? -14.645 -2.968 -6.335 1.00 69.88 101 ARG A C 1
ATOM 782 O O . ARG A 1 101 ? -14.921 -3.654 -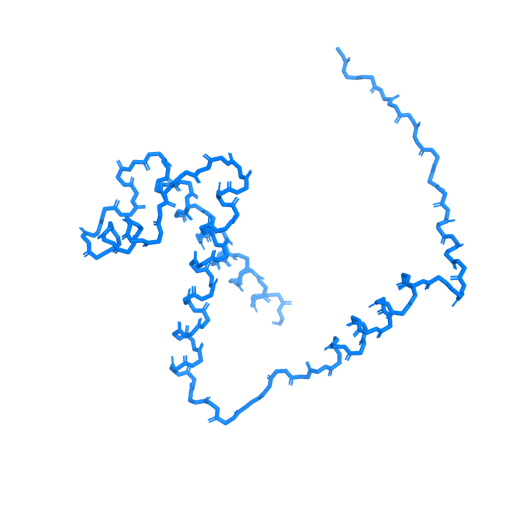7.312 1.00 69.88 101 ARG A O 1
ATOM 789 N N . LYS A 1 102 ? -15.561 -2.371 -5.566 1.00 69.44 102 LYS A N 1
ATOM 790 C CA . LYS A 1 102 ? -17.002 -2.432 -5.865 1.00 69.44 102 LYS A CA 1
ATOM 791 C C . LYS A 1 102 ? -17.297 -1.816 -7.233 1.00 69.44 102 LYS A C 1
ATOM 793 O O . LYS A 1 102 ? -17.929 -2.450 -8.067 1.00 69.44 102 LYS A O 1
ATOM 798 N N . HIS A 1 103 ? -16.719 -0.649 -7.515 1.00 70.00 103 HIS A N 1
ATOM 799 C CA . HIS A 1 103 ? -16.929 0.034 -8.790 1.00 70.00 103 HIS A CA 1
ATOM 800 C C . HIS A 1 103 ? -16.375 -0.745 -10.004 1.00 70.00 103 HIS A C 1
ATOM 802 O O . HIS A 1 103 ? -16.963 -0.701 -11.085 1.00 70.00 103 HIS A O 1
ATOM 808 N N . HIS A 1 104 ? -15.244 -1.443 -9.869 1.00 59.75 104 HIS A N 1
ATOM 809 C CA . HIS A 1 104 ? -14.701 -2.273 -10.952 1.00 59.75 104 HIS A CA 1
ATOM 810 C C . HIS A 1 104 ? -15.439 -3.607 -11.138 1.00 59.75 104 HIS A C 1
ATOM 812 O O . HIS A 1 104 ? -15.352 -4.173 -12.226 1.00 59.75 104 HIS A O 1
ATOM 818 N N . ALA A 1 105 ? -16.134 -4.105 -10.111 1.00 60.28 105 ALA A N 1
ATOM 819 C CA . ALA A 1 105 ? -16.984 -5.289 -10.218 1.00 60.28 105 ALA A CA 1
ATOM 820 C C . ALA A 1 105 ? -18.291 -4.982 -10.971 1.00 60.28 105 ALA A C 1
ATOM 822 O O . ALA A 1 105 ? -18.677 -5.770 -11.821 1.00 60.28 105 ALA A O 1
ATOM 823 N N . ASP A 1 106 ? -18.894 -3.809 -10.743 1.00 55.47 106 ASP A N 1
ATOM 824 C CA . ASP A 1 106 ? -20.131 -3.367 -11.421 1.00 55.47 106 ASP A CA 1
ATOM 825 C C . ASP A 1 106 ? -19.934 -2.940 -12.890 1.00 55.47 106 ASP A C 1
ATOM 827 O O . ASP A 1 106 ? -20.901 -2.681 -13.601 1.00 55.47 106 ASP A O 1
ATOM 831 N N . ARG A 1 107 ? -18.684 -2.820 -13.360 1.00 52.06 107 ARG A N 1
ATOM 832 C CA . ARG A 1 107 ? -18.347 -2.414 -14.739 1.00 52.06 107 ARG A CA 1
ATOM 833 C C . ARG A 1 107 ? -17.944 -3.579 -15.656 1.00 52.06 107 ARG A C 1
ATOM 835 O O . ARG A 1 107 ? -17.398 -3.319 -16.728 1.00 52.06 107 ARG A O 1
ATOM 842 N N . ARG A 1 108 ? -18.160 -4.831 -15.246 1.00 43.78 108 ARG A N 1
ATOM 843 C CA . ARG A 1 108 ? -17.906 -6.025 -16.069 1.00 43.78 108 ARG A CA 1
ATOM 844 C C . ARG A 1 108 ? -19.182 -6.792 -16.358 1.00 43.78 108 ARG A C 1
ATOM 846 O O . ARG A 1 108 ? -20.058 -6.806 -15.473 1.00 43.78 108 ARG A O 1
#

pLDDT: mean 85.34, std 10.16, range [43.78, 95.88]

Organism: NCBI:txid47883

Radius of gyration: 20.2 Å; chains: 1; bounding box: 39×58×49 Å

Sequence (108 aa):
MPEFAHHDLELLNPSFDSGLVDVLSELEHLRRLQLGGDTPPAVFFQLKALFHTLESLGSARIEGNHTTLADYIESKVEGA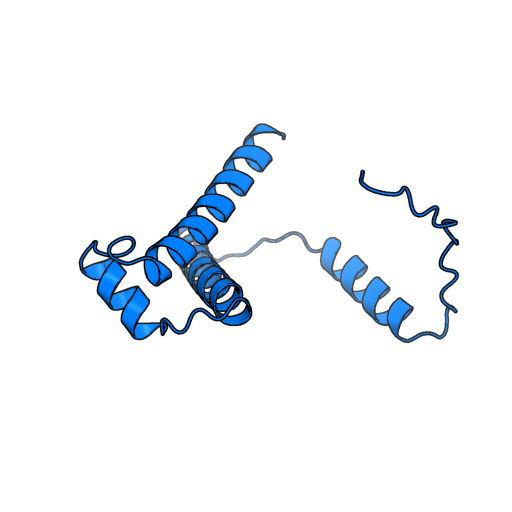AEASDPLREIANIEKAHGLRRKHHADRR